Protein AF-H2ZLT9-F1 (af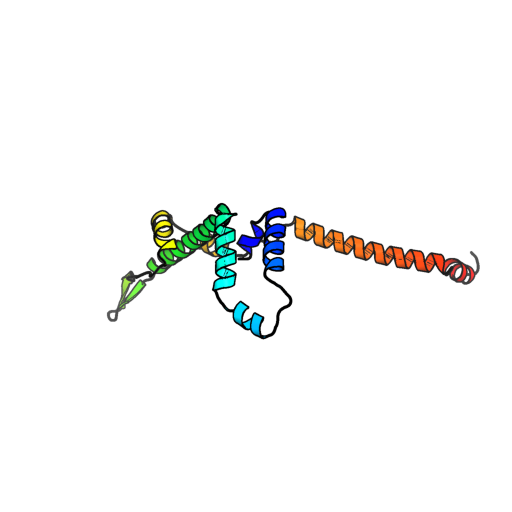db_monomer)

Radius of gyration: 29.36 Å; Cα contacts (8 Å, |Δi|>4): 70; chains: 1; bounding box: 73×45×78 Å

Secondary structure (DSSP, 8-state):
-HHHHHHS-HHHHHHHHHHHHHH-PSPPTTHHHHTTSHHHHHHHHHHHHHH-HHHHHHHHHHHHHHHHHHHHHHHT-EEE-TTS-EEEPP------HHHHHHHHHHTTS---HHHHHHHHSPPPPPHHHHHHHHHHHHHHHHHHHHHHHHHHHHTTHHHHHHHTS---

InterPro domains:
  IPR046345 TraB/PryY-like [PTHR21530] (1-153)

Structure (mmCIF, N/CA/C/O backbone):
data_AF-H2ZLT9-F1
#
_entry.id   AF-H2ZLT9-F1
#
loop_
_atom_site.group_PDB
_atom_site.id
_atom_site.type_symbol
_atom_site.label_atom_id
_atom_site.label_alt_id
_atom_site.label_comp_id
_atom_site.label_asym_id
_atom_site.label_entity_id
_atom_site.label_seq_id
_atom_site.pdbx_PDB_ins_code
_atom_site.Cartn_x
_atom_site.Cartn_y
_atom_site.Cartn_z
_atom_site.occupancy
_atom_site.B_iso_or_equiv
_atom_site.auth_seq_id
_atom_site.auth_comp_id
_atom_site.auth_asym_id
_atom_site.auth_atom_id
_atom_site.pdbx_PDB_model_num
ATOM 1 N N . MET A 1 1 ? -3.394 0.057 -6.639 1.00 52.72 1 MET A N 1
ATOM 2 C CA . MET A 1 1 ? -3.221 -0.364 -8.053 1.00 52.72 1 MET A CA 1
ATOM 3 C C . MET A 1 1 ? -1.787 -0.250 -8.557 1.00 52.72 1 MET A C 1
ATOM 5 O O . MET A 1 1 ? -1.254 -1.242 -9.027 1.00 52.72 1 MET A O 1
ATOM 9 N N . GLN A 1 2 ? -1.107 0.896 -8.447 1.00 56.81 2 GLN A N 1
ATOM 10 C CA . GLN A 1 2 ? 0.285 0.991 -8.929 1.00 56.81 2 GLN A CA 1
ATOM 11 C C . GLN A 1 2 ? 1.257 0.045 -8.191 1.00 56.81 2 GLN A C 1
ATOM 13 O O . GLN A 1 2 ? 2.116 -0.555 -8.828 1.00 56.81 2 GLN A O 1
ATOM 18 N N . ARG A 1 3 ? 1.070 -0.159 -6.877 1.00 63.97 3 ARG A N 1
ATOM 19 C CA . ARG A 1 3 ? 1.795 -1.161 -6.064 1.00 63.97 3 ARG A CA 1
ATOM 20 C C . ARG A 1 3 ? 1.555 -2.598 -6.525 1.00 63.97 3 ARG A C 1
ATOM 22 O O . ARG A 1 3 ? 2.510 -3.329 -6.754 1.00 63.97 3 ARG A O 1
ATOM 29 N N . MET A 1 4 ? 0.292 -2.948 -6.756 1.00 66.44 4 MET A N 1
ATOM 30 C CA . MET A 1 4 ? -0.124 -4.230 -7.334 1.00 66.44 4 MET A CA 1
ATOM 31 C C . MET A 1 4 ? 0.631 -4.516 -8.633 1.00 66.44 4 MET A C 1
ATOM 33 O O . MET A 1 4 ? 1.366 -5.493 -8.729 1.00 66.44 4 MET A O 1
ATOM 37 N N . LEU A 1 5 ? 0.559 -3.593 -9.595 1.00 65.38 5 LEU A N 1
ATOM 38 C CA . LEU A 1 5 ? 1.270 -3.731 -10.864 1.00 65.38 5 LEU A CA 1
ATOM 39 C C . LEU A 1 5 ? 2.791 -3.756 -10.667 1.00 65.38 5 LEU A C 1
ATOM 41 O O . LEU A 1 5 ? 3.495 -4.425 -11.416 1.00 65.38 5 LEU A O 1
ATOM 45 N N . ALA A 1 6 ? 3.332 -3.059 -9.666 1.00 66.75 6 ALA A N 1
ATOM 46 C CA . ALA A 1 6 ? 4.755 -3.115 -9.354 1.00 66.75 6 ALA A CA 1
ATOM 47 C C . ALA A 1 6 ? 5.188 -4.494 -8.827 1.00 66.75 6 ALA A C 1
ATOM 49 O O . ALA A 1 6 ? 6.254 -4.949 -9.245 1.00 66.75 6 ALA A O 1
ATOM 50 N N . SER A 1 7 ? 4.358 -5.155 -8.009 1.00 66.81 7 SER A N 1
ATOM 51 C CA . SER A 1 7 ? 4.612 -6.498 -7.457 1.00 66.81 7 SER A CA 1
ATOM 52 C C . SER A 1 7 ? 4.564 -7.630 -8.488 1.00 66.81 7 SER A C 1
ATOM 54 O O . SER A 1 7 ? 5.096 -8.705 -8.232 1.00 66.81 7 SER A O 1
ATOM 56 N N . LEU A 1 8 ? 3.996 -7.387 -9.674 1.00 67.62 8 LEU A N 1
ATOM 57 C CA . LEU A 1 8 ? 3.977 -8.374 -10.753 1.00 67.62 8 LEU A CA 1
ATOM 58 C C . LEU A 1 8 ? 5.379 -8.602 -11.341 1.00 67.62 8 LEU A C 1
ATOM 60 O O . LEU A 1 8 ? 6.123 -7.656 -11.628 1.00 67.62 8 LEU A O 1
ATOM 64 N N . SER A 1 9 ? 5.716 -9.857 -11.623 1.00 73.50 9 SER A N 1
ATOM 65 C CA . SER A 1 9 ? 6.859 -10.214 -12.468 1.00 73.50 9 SER A CA 1
ATOM 66 C C . SER A 1 9 ? 6.676 -9.691 -13.898 1.00 73.50 9 SER A C 1
ATOM 68 O O . SER A 1 9 ? 5.576 -9.339 -14.328 1.00 73.50 9 SER A O 1
ATOM 70 N N . VAL A 1 10 ? 7.767 -9.627 -14.663 1.00 76.69 10 VAL A N 1
ATOM 71 C CA . VAL A 1 10 ? 7.721 -9.184 -16.068 1.00 76.69 10 VAL A CA 1
ATOM 72 C C . VAL A 1 10 ? 6.810 -10.090 -16.902 1.00 76.69 10 VAL A C 1
ATOM 74 O O . VAL A 1 10 ? 6.037 -9.589 -17.712 1.00 76.69 10 VAL A O 1
ATOM 77 N N . TRP A 1 11 ? 6.829 -11.400 -16.644 1.00 77.75 11 TRP A N 1
ATOM 78 C CA . TRP A 1 11 ? 5.943 -12.359 -17.303 1.00 77.75 11 TRP A CA 1
ATOM 79 C C . TRP A 1 11 ? 4.466 -12.092 -16.997 1.00 77.75 11 TRP A C 1
ATOM 81 O O . TRP A 1 11 ? 3.642 -12.017 -17.903 1.00 77.75 11 TRP A O 1
ATOM 91 N N . GLN A 1 12 ? 4.136 -11.857 -15.727 1.00 71.06 12 GLN A N 1
ATOM 92 C CA . GLN A 1 12 ? 2.766 -11.551 -15.311 1.00 71.06 12 GLN A CA 1
ATOM 93 C C . GLN A 1 12 ? 2.279 -10.217 -15.884 1.00 71.06 12 GLN A C 1
ATOM 95 O O . GLN A 1 12 ? 1.132 -10.112 -16.299 1.00 71.06 12 GLN A O 1
ATOM 100 N N . LYS A 1 13 ? 3.162 -9.215 -15.981 1.00 75.00 13 LYS A N 1
ATOM 101 C CA . LYS A 1 13 ? 2.864 -7.943 -16.658 1.00 75.00 13 LYS A CA 1
ATOM 102 C C . LYS A 1 13 ? 2.550 -8.143 -18.136 1.00 75.00 13 LYS A C 1
ATOM 104 O O . LYS A 1 13 ? 1.604 -7.541 -18.626 1.00 75.00 13 LYS A O 1
ATOM 109 N N . MET A 1 14 ? 3.325 -8.978 -18.828 1.00 78.00 14 MET A N 1
ATOM 110 C CA . MET A 1 14 ? 3.095 -9.311 -20.237 1.00 78.00 14 MET A CA 1
ATOM 111 C C . MET A 1 14 ? 1.769 -10.053 -20.426 1.00 78.00 14 MET A C 1
ATOM 113 O O . MET A 1 14 ? 0.998 -9.691 -21.307 1.00 78.00 14 MET A O 1
ATOM 117 N N . LYS A 1 15 ? 1.468 -11.035 -19.567 1.00 72.00 15 LYS A N 1
ATOM 118 C CA . LYS A 1 15 ? 0.204 -11.783 -19.605 1.00 72.00 15 LYS A CA 1
ATOM 119 C C . LYS A 1 15 ? -1.005 -10.887 -19.317 1.00 72.00 15 LYS A C 1
ATOM 121 O O . LYS A 1 15 ? -1.984 -10.940 -20.046 1.00 72.00 15 LYS A O 1
ATOM 126 N N . PHE A 1 16 ? -0.906 -10.015 -18.313 1.00 73.44 16 PHE A N 1
ATOM 127 C CA . PHE A 1 16 ? -1.937 -9.021 -18.007 1.00 73.44 16 PHE A CA 1
ATOM 128 C C . PHE A 1 16 ? -2.141 -8.040 -19.166 1.00 73.44 16 PHE A C 1
ATOM 130 O O . PHE A 1 16 ? -3.271 -7.774 -19.553 1.00 73.44 16 PHE A O 1
ATOM 137 N N . ALA A 1 17 ? -1.059 -7.542 -19.771 1.00 77.31 17 ALA A N 1
ATOM 138 C CA . ALA A 1 17 ? -1.153 -6.691 -20.952 1.00 77.31 17 ALA A CA 1
ATOM 139 C C . ALA A 1 17 ? -1.810 -7.421 -22.134 1.00 77.31 17 ALA A C 1
ATOM 141 O O . ALA A 1 17 ? -2.610 -6.819 -22.838 1.00 77.31 17 ALA A O 1
ATOM 142 N N . PHE A 1 18 ? -1.514 -8.707 -22.330 1.00 77.12 18 PHE A N 1
ATOM 143 C CA . PHE A 1 18 ? -2.144 -9.528 -23.361 1.00 77.12 18 PHE A CA 1
ATOM 144 C C . PHE A 1 18 ? -3.647 -9.722 -23.115 1.00 77.12 18 PHE A C 1
ATOM 146 O O . PHE A 1 18 ? -4.427 -9.508 -24.035 1.00 77.12 18 PHE A O 1
ATOM 153 N N . LEU A 1 19 ? -4.053 -10.044 -21.880 1.00 72.38 19 LEU A N 1
ATOM 154 C CA . LEU A 1 19 ? -5.466 -10.153 -21.490 1.00 72.38 19 LEU A CA 1
ATOM 155 C C . LEU A 1 19 ? -6.217 -8.840 -21.731 1.00 72.38 19 LEU A C 1
ATOM 157 O O . LEU A 1 19 ? -7.265 -8.844 -22.367 1.00 72.38 19 LEU A O 1
ATOM 161 N N . LEU A 1 20 ? -5.636 -7.708 -21.315 1.00 71.12 20 LEU A N 1
ATOM 162 C CA . LEU A 1 20 ? -6.206 -6.394 -21.607 1.00 71.12 20 LEU A CA 1
ATOM 163 C C . LEU A 1 20 ? -6.353 -6.192 -23.121 1.00 71.12 20 LEU A C 1
ATOM 165 O O . LEU A 1 20 ? -7.434 -5.874 -23.594 1.00 71.12 20 LEU A O 1
ATOM 169 N N . LEU A 1 21 ? -5.294 -6.407 -23.902 1.00 72.06 21 LEU A N 1
ATOM 170 C CA . LEU A 1 21 ? -5.328 -6.211 -25.356 1.00 72.06 21 LEU A CA 1
ATOM 171 C C . LEU A 1 21 ? -6.335 -7.122 -26.076 1.00 72.06 21 LEU A C 1
ATOM 173 O O . LEU A 1 21 ? -6.852 -6.734 -27.119 1.00 72.06 21 LEU A O 1
ATOM 177 N N . GLN A 1 22 ? -6.605 -8.315 -25.545 1.00 67.06 22 GLN A N 1
ATOM 178 C CA . GLN A 1 22 ? -7.586 -9.241 -26.107 1.00 67.06 22 GLN A CA 1
ATOM 179 C C . GLN A 1 22 ? -9.028 -8.758 -25.886 1.00 67.06 22 GLN A C 1
ATOM 181 O O . GLN A 1 22 ? -9.862 -8.912 -26.781 1.00 67.06 22 GLN A O 1
ATOM 186 N N . GLU A 1 23 ? -9.295 -8.142 -24.733 1.00 64.25 23 GLU A N 1
ATOM 187 C CA . GLU A 1 23 ? -10.582 -7.514 -24.409 1.00 64.25 23 GLU A CA 1
ATOM 188 C C . GLU A 1 23 ? -10.761 -6.159 -25.126 1.00 64.25 23 GLU A C 1
ATOM 190 O O . GLU A 1 23 ? -11.856 -5.812 -25.567 1.00 64.25 23 GLU A O 1
ATOM 195 N N . PHE A 1 24 ? -9.675 -5.409 -25.348 1.00 60.47 24 PHE A N 1
ATOM 196 C CA . PHE A 1 24 ? -9.681 -4.119 -26.052 1.00 60.47 24 PHE A CA 1
ATOM 197 C C . PHE A 1 24 ? -9.572 -4.264 -27.586 1.00 60.47 24 PHE A C 1
ATOM 199 O O . PHE A 1 24 ? -8.551 -3.940 -28.198 1.00 60.47 24 PHE A O 1
ATOM 206 N N . LYS A 1 25 ? -10.655 -4.700 -28.241 1.00 57.75 25 LYS A N 1
ATOM 207 C CA . LYS A 1 25 ? -10.876 -4.492 -29.694 1.00 57.75 25 LYS A CA 1
ATOM 208 C C . LYS A 1 25 ? -11.089 -2.989 -30.008 1.00 57.75 25 LYS A C 1
ATOM 210 O O . LYS A 1 25 ? -11.322 -2.228 -29.073 1.00 57.75 25 LYS A O 1
ATOM 215 N N . PRO A 1 26 ? -10.953 -2.509 -31.271 1.00 55.16 26 PRO A N 1
ATOM 216 C CA . PRO A 1 26 ? -10.986 -1.071 -31.573 1.00 55.16 26 PRO A CA 1
ATOM 217 C C . PRO A 1 26 ? -12.274 -0.410 -31.061 1.00 55.16 26 PRO A C 1
ATOM 219 O O . PRO A 1 26 ? -13.369 -0.754 -31.490 1.00 55.16 26 PRO A O 1
ATOM 222 N N . ILE A 1 27 ? -12.079 0.524 -30.131 1.00 55.75 27 ILE A N 1
ATOM 223 C CA . ILE A 1 27 ? -13.083 1.130 -29.251 1.00 55.75 27 ILE A CA 1
ATOM 224 C C . ILE A 1 27 ? -13.961 2.117 -30.040 1.00 55.75 27 ILE A C 1
ATOM 226 O O . ILE A 1 27 ? -13.467 3.130 -30.542 1.00 55.75 27 ILE A O 1
ATOM 230 N N . SER A 1 28 ? -15.261 1.829 -30.125 1.00 61.28 28 SER A N 1
ATOM 231 C CA . SER A 1 28 ? -16.336 2.754 -30.517 1.00 61.28 28 SER A CA 1
ATOM 232 C C . SER A 1 28 ? -16.687 3.701 -29.355 1.00 61.28 28 SER A C 1
ATOM 234 O O . SER A 1 28 ? -16.397 3.410 -28.197 1.00 61.28 28 SER A O 1
ATOM 236 N N . ALA A 1 29 ? -17.348 4.834 -29.617 1.00 60.69 29 ALA A N 1
ATOM 237 C CA . ALA A 1 29 ? -17.819 5.743 -28.562 1.00 60.69 29 ALA A CA 1
ATOM 238 C C . ALA A 1 29 ? -18.793 5.069 -27.563 1.00 60.69 29 ALA A C 1
ATOM 240 O O . ALA A 1 29 ? -18.830 5.466 -26.402 1.00 60.69 29 ALA A O 1
ATOM 241 N N . GLU A 1 30 ? -19.508 4.018 -27.983 1.00 58.81 30 GLU A N 1
ATOM 242 C CA . GLU A 1 30 ? -20.335 3.162 -27.109 1.00 58.81 30 GLU A CA 1
ATOM 243 C C . GLU A 1 30 ? -19.501 2.268 -26.173 1.00 58.81 30 GLU A C 1
ATOM 245 O O . GLU A 1 30 ? -19.903 2.001 -25.040 1.00 58.81 30 GLU A O 1
ATOM 250 N N . ASP A 1 31 ? -18.301 1.855 -26.592 1.00 55.09 31 ASP A N 1
ATOM 251 C CA . ASP A 1 31 ? -17.411 1.023 -25.772 1.00 55.09 31 ASP A CA 1
ATOM 252 C C . ASP A 1 31 ? -16.791 1.828 -24.619 1.00 55.09 31 ASP A C 1
ATOM 254 O O . ASP A 1 31 ? -16.444 1.272 -23.580 1.00 55.09 31 ASP A O 1
ATOM 258 N N . VAL A 1 32 ? -16.714 3.159 -24.746 1.00 58.41 32 VAL A N 1
ATOM 259 C CA . VAL A 1 32 ? -16.279 4.068 -23.667 1.00 58.41 32 VAL A CA 1
ATOM 260 C C . VAL A 1 32 ? -17.277 4.088 -22.502 1.00 58.41 32 VAL A C 1
ATOM 262 O O . VAL A 1 32 ? -16.881 4.308 -21.355 1.00 58.41 32 VAL A O 1
ATOM 265 N N . GLU A 1 33 ? -18.560 3.833 -22.766 1.00 60.22 33 GLU A N 1
ATOM 266 C CA . GLU A 1 33 ? -19.597 3.774 -21.733 1.00 60.22 33 GLU A CA 1
ATOM 267 C C . GLU A 1 33 ? -19.619 2.412 -21.032 1.00 60.22 33 GLU A C 1
ATOM 269 O O . GLU A 1 33 ? -19.651 2.364 -19.803 1.00 60.22 33 GLU A O 1
ATOM 274 N N . LYS A 1 34 ? -19.426 1.318 -21.779 1.00 54.16 34 LYS A N 1
ATOM 275 C CA . LYS A 1 34 ? -19.185 -0.020 -21.207 1.00 54.16 34 LYS A CA 1
ATOM 276 C C . LYS A 1 34 ? -17.877 -0.106 -20.419 1.00 54.16 34 LYS A C 1
ATOM 278 O O . LYS A 1 34 ? -17.789 -0.828 -19.437 1.00 54.16 34 LYS A O 1
ATOM 283 N N . LEU A 1 35 ? -16.875 0.707 -20.758 1.00 53.53 35 LEU A N 1
ATOM 284 C CA . LEU A 1 35 ? -15.649 0.846 -19.964 1.00 53.53 35 LEU A CA 1
ATOM 285 C C . LEU A 1 35 ? -15.858 1.492 -18.586 1.00 53.53 35 LEU A C 1
ATOM 287 O O . LEU A 1 35 ? -15.001 1.346 -17.711 1.00 53.53 35 LEU A O 1
ATOM 291 N N . LYS A 1 36 ? -16.972 2.206 -18.373 1.00 54.97 36 LYS A N 1
ATOM 292 C CA . LYS A 1 36 ? -17.383 2.665 -17.035 1.00 54.97 36 LYS A CA 1
ATOM 293 C C . LYS A 1 36 ? -18.085 1.572 -16.232 1.00 54.97 36 LYS A C 1
ATOM 295 O O . LYS A 1 36 ? -18.235 1.744 -15.020 1.00 54.97 36 LYS A O 1
ATOM 300 N N . GLU A 1 37 ? -18.521 0.486 -16.866 1.00 50.47 37 GLU A N 1
ATOM 301 C CA . GLU A 1 37 ? -19.184 -0.609 -16.172 1.00 50.47 37 GLU A CA 1
ATOM 302 C C . GLU A 1 37 ? -18.157 -1.360 -15.324 1.00 50.47 37 GLU A C 1
ATOM 304 O O . GLU A 1 37 ? -17.102 -1.803 -15.783 1.00 50.47 37 GLU A O 1
ATOM 309 N N . ARG A 1 38 ? -18.470 -1.461 -14.030 1.00 52.81 38 ARG A N 1
ATOM 310 C CA . ARG A 1 38 ? -17.665 -2.176 -13.038 1.00 52.81 38 ARG A CA 1
ATOM 311 C C . ARG A 1 38 ? -17.387 -3.620 -13.456 1.00 52.81 38 ARG A C 1
ATOM 313 O O . ARG A 1 38 ? -16.332 -4.129 -13.099 1.00 52.81 38 ARG A O 1
ATOM 320 N N . ASP A 1 39 ? -18.261 -4.216 -14.257 1.00 56.94 39 ASP A N 1
ATOM 321 C CA . ASP A 1 39 ? -18.243 -5.627 -14.633 1.00 56.94 39 ASP A CA 1
ATOM 322 C C . ASP A 1 39 ? -16.978 -6.041 -15.395 1.00 56.94 39 ASP A C 1
ATOM 324 O O . ASP A 1 39 ? -16.360 -7.041 -15.038 1.00 56.94 39 ASP A O 1
ATOM 328 N N . MET A 1 40 ? -16.505 -5.254 -16.370 1.00 57.12 40 MET A N 1
ATOM 329 C CA . MET A 1 40 ? -15.298 -5.616 -17.134 1.00 57.12 40 MET A CA 1
ATOM 330 C C . MET A 1 40 ? -14.036 -5.552 -16.257 1.00 57.12 40 MET A C 1
ATOM 332 O O . MET A 1 40 ? -13.143 -6.398 -16.331 1.00 57.12 40 MET A O 1
ATOM 336 N N . PHE A 1 41 ? -13.965 -4.554 -15.375 1.00 60.22 41 PHE A N 1
ATOM 337 C CA . PHE A 1 41 ? -12.874 -4.431 -14.412 1.00 60.22 41 PHE A CA 1
ATOM 338 C C . PHE A 1 41 ? -12.951 -5.509 -13.321 1.00 60.22 41 PHE A C 1
ATOM 340 O O . PHE A 1 41 ? -11.921 -6.061 -12.938 1.00 60.22 41 PHE A O 1
ATOM 347 N N . GLU A 1 42 ? -14.147 -5.832 -12.829 1.00 62.59 42 GLU A N 1
ATOM 348 C CA . GLU A 1 42 ? -14.379 -6.891 -11.845 1.00 62.59 42 GLU A CA 1
ATOM 349 C C . GLU A 1 42 ? -14.035 -8.269 -12.401 1.00 62.59 42 GLU A C 1
ATOM 351 O O . GLU A 1 42 ? -13.397 -9.051 -11.701 1.00 62.59 42 GLU A O 1
ATOM 356 N N . GLN A 1 43 ? -14.349 -8.542 -13.666 1.00 64.56 43 GLN A N 1
ATOM 357 C CA . GLN A 1 43 ? -13.994 -9.788 -14.340 1.00 64.56 43 GLN A CA 1
ATOM 358 C C . GLN A 1 43 ? -12.470 -9.937 -14.478 1.00 64.56 43 GLN A C 1
ATOM 360 O O . GLN A 1 43 ? -11.914 -10.974 -14.113 1.00 64.56 43 GLN A O 1
ATOM 365 N N . LEU A 1 44 ? -11.771 -8.858 -14.854 1.00 65.75 44 LEU A N 1
ATOM 366 C CA . LEU A 1 44 ? -10.304 -8.803 -14.843 1.00 65.75 44 LEU A CA 1
ATOM 367 C C . LEU A 1 44 ? -9.725 -8.989 -13.431 1.00 65.75 44 LEU A C 1
ATOM 369 O O . LEU A 1 44 ? -8.696 -9.645 -13.263 1.00 65.75 44 LEU A O 1
ATOM 373 N N . MET A 1 45 ? -10.355 -8.418 -12.397 1.00 63.19 45 MET A N 1
ATOM 374 C CA . MET A 1 45 ? -9.935 -8.636 -11.009 1.00 63.19 45 MET A CA 1
ATOM 375 C C . MET A 1 45 ? -10.177 -10.084 -10.572 1.00 63.19 45 MET A C 1
ATOM 377 O O . MET A 1 45 ? -9.320 -10.648 -9.897 1.00 63.19 45 MET A O 1
ATOM 381 N N . ALA A 1 46 ? -11.294 -10.697 -10.960 1.00 67.06 46 ALA A N 1
ATOM 382 C CA . ALA A 1 46 ? -11.655 -12.063 -10.598 1.00 67.06 46 ALA A CA 1
ATOM 383 C C . ALA A 1 46 ? -10.702 -13.091 -11.225 1.00 67.06 46 ALA A C 1
ATOM 385 O O . ALA A 1 46 ? -10.174 -13.949 -10.514 1.00 67.06 46 ALA A O 1
ATOM 386 N N . GLU A 1 47 ? -10.392 -12.956 -12.517 1.00 66.31 47 GLU A N 1
ATOM 387 C CA . GLU A 1 47 ? -9.375 -13.785 -13.177 1.00 66.31 47 GLU A CA 1
ATOM 388 C C . GLU A 1 47 ? -7.994 -13.596 -12.538 1.00 66.31 47 GLU A C 1
ATOM 390 O O . GLU A 1 47 ? -7.263 -14.559 -12.301 1.00 66.31 47 GLU A O 1
ATOM 395 N N . MET A 1 48 ? -7.653 -12.362 -12.164 1.00 63.88 48 MET A N 1
ATOM 396 C CA . MET A 1 48 ? -6.381 -12.054 -11.518 1.00 63.88 48 MET A CA 1
ATOM 397 C C . MET A 1 48 ? -6.288 -12.574 -10.072 1.00 63.88 48 MET A C 1
ATOM 399 O O . MET A 1 48 ? -5.200 -12.952 -9.641 1.00 63.88 48 MET A O 1
ATOM 403 N N . VAL A 1 49 ? -7.392 -12.633 -9.319 1.00 65.94 49 VAL A N 1
ATOM 404 C CA . VAL A 1 49 ? -7.458 -13.290 -7.998 1.00 65.94 49 VAL A CA 1
ATOM 405 C C . VAL A 1 49 ? -7.273 -14.804 -8.143 1.00 65.94 49 VAL A C 1
ATOM 407 O O . VAL A 1 49 ? -6.583 -15.405 -7.320 1.00 65.94 49 VAL A O 1
ATOM 410 N N . GLY A 1 50 ? -7.831 -15.403 -9.202 1.00 67.00 50 GLY A N 1
ATOM 411 C CA . GLY A 1 50 ? -7.666 -16.824 -9.518 1.00 67.00 50 GLY A CA 1
ATOM 412 C C . GLY A 1 50 ? -6.231 -17.196 -9.903 1.00 67.00 50 GLY A C 1
ATOM 413 O O . GLY A 1 50 ? -5.692 -18.178 -9.396 1.00 67.00 50 GLY A O 1
ATOM 414 N N . GLU A 1 51 ? -5.579 -16.398 -10.752 1.00 65.88 51 GLU A N 1
ATOM 415 C CA . GLU A 1 51 ? -4.209 -16.680 -11.203 1.00 65.88 51 GLU A CA 1
ATOM 416 C C . GLU A 1 51 ? -3.116 -16.197 -10.234 1.00 65.88 51 GLU A C 1
ATOM 418 O O . GLU A 1 51 ? -2.030 -16.780 -10.182 1.00 65.88 51 GLU A O 1
ATOM 423 N N . PHE A 1 52 ? -3.374 -15.138 -9.458 1.00 65.19 52 PHE A N 1
ATOM 424 C CA . PHE A 1 52 ? -2.377 -14.482 -8.602 1.00 65.19 52 PHE A CA 1
ATOM 425 C C . PHE A 1 52 ? -2.902 -14.206 -7.180 1.00 65.19 52 PHE A C 1
ATOM 427 O O . PHE A 1 52 ? -2.868 -13.060 -6.710 1.00 65.19 52 PHE A O 1
ATOM 434 N N . PRO A 1 53 ? -3.313 -15.246 -6.429 1.00 66.75 53 PRO A N 1
ATOM 435 C CA . PRO A 1 53 ? -3.929 -15.090 -5.108 1.00 66.75 53 PRO A CA 1
ATOM 436 C C . 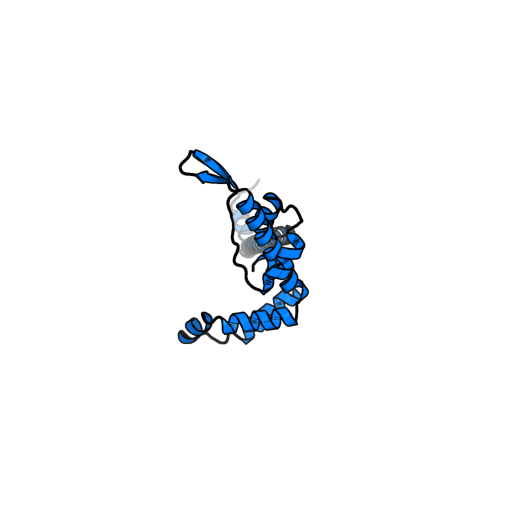PRO A 1 53 ? -3.012 -14.379 -4.103 1.00 66.75 53 PRO A C 1
ATOM 438 O O . PRO A 1 53 ? -3.468 -13.564 -3.305 1.00 66.75 53 PRO A O 1
ATOM 441 N N . HIS A 1 54 ? -1.695 -14.599 -4.182 1.00 64.12 54 HIS A N 1
ATOM 442 C CA . HIS A 1 54 ? -0.722 -13.940 -3.304 1.00 64.12 54 HIS A CA 1
ATOM 443 C C . HIS A 1 54 ? -0.735 -12.404 -3.450 1.00 64.12 54 HIS A C 1
ATOM 445 O O . HIS A 1 54 ? -0.479 -11.678 -2.489 1.00 64.12 54 HIS A O 1
ATOM 451 N N . MET A 1 55 ? -1.052 -11.893 -4.638 1.00 65.50 55 MET A N 1
ATOM 452 C CA . MET A 1 55 ? -1.089 -10.458 -4.914 1.00 65.50 55 MET A CA 1
ATOM 453 C C . MET A 1 55 ? -2.391 -9.823 -4.410 1.00 65.50 55 MET A C 1
ATOM 455 O O . MET A 1 55 ? -2.357 -8.765 -3.782 1.00 65.50 55 MET A O 1
ATOM 459 N N . ALA A 1 56 ? -3.529 -10.481 -4.643 1.00 65.81 56 ALA A N 1
ATOM 460 C CA . ALA A 1 56 ? -4.814 -10.052 -4.095 1.00 65.81 56 ALA A CA 1
ATOM 461 C C . ALA A 1 56 ? -4.781 -10.028 -2.559 1.00 65.81 56 ALA A C 1
ATOM 463 O O . ALA A 1 56 ? -5.188 -9.043 -1.943 1.00 65.81 56 ALA A O 1
ATOM 464 N N . ASN A 1 57 ? -4.187 -11.057 -1.952 1.00 70.06 57 ASN A N 1
ATOM 465 C CA . ASN A 1 57 ? -4.014 -11.143 -0.505 1.00 70.06 57 ASN A CA 1
ATOM 466 C C . ASN A 1 57 ? -3.113 -10.028 0.039 1.00 70.06 57 ASN A C 1
ATOM 468 O O . ASN A 1 57 ? -3.442 -9.438 1.063 1.00 70.06 57 ASN A O 1
ATOM 472 N N . ALA A 1 58 ? -2.022 -9.682 -0.656 1.00 70.25 58 ALA A N 1
ATOM 473 C CA . ALA A 1 58 ? -1.170 -8.560 -0.259 1.00 70.25 58 ALA A CA 1
ATOM 47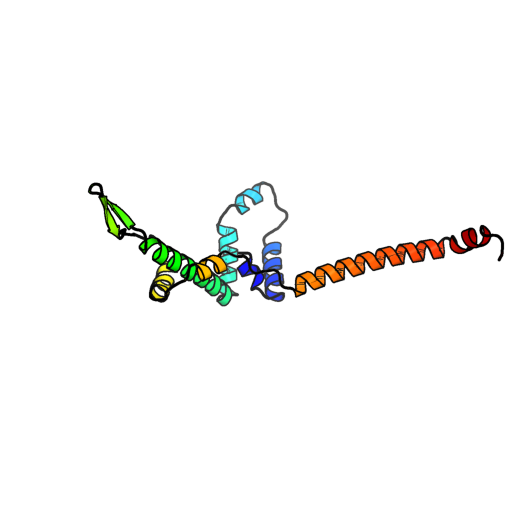4 C C . ALA A 1 58 ? -1.928 -7.220 -0.286 1.00 70.25 58 ALA A C 1
ATOM 476 O O . ALA A 1 58 ? -1.762 -6.400 0.612 1.00 70.25 58 ALA A O 1
ATOM 477 N N . LEU A 1 59 ? -2.807 -7.008 -1.273 1.00 72.56 59 LEU A N 1
ATOM 478 C CA . LEU A 1 59 ? -3.625 -5.794 -1.354 1.00 72.56 59 LEU A CA 1
ATOM 479 C C . LEU A 1 59 ? -4.690 -5.695 -0.263 1.00 72.56 59 LEU A C 1
ATOM 481 O O . LEU A 1 59 ? -4.950 -4.598 0.230 1.00 72.56 59 LEU A O 1
ATOM 485 N N . VAL A 1 60 ? -5.344 -6.810 0.067 1.00 81.06 60 VAL A N 1
ATOM 486 C CA . VAL A 1 60 ? -6.323 -6.844 1.161 1.00 81.06 60 VAL A CA 1
ATOM 487 C C . VAL A 1 60 ? -5.606 -6.633 2.491 1.00 81.06 60 VAL A C 1
ATOM 489 O O . VAL A 1 60 ? -6.028 -5.776 3.255 1.00 81.06 60 VAL A O 1
ATOM 492 N N . ALA A 1 61 ? -4.461 -7.285 2.707 1.00 84.06 61 ALA A N 1
ATOM 493 C CA . ALA A 1 61 ? -3.660 -7.113 3.915 1.00 84.06 61 ALA A CA 1
ATOM 494 C C . ALA A 1 61 ? -3.171 -5.665 4.113 1.00 84.06 61 ALA A C 1
ATOM 496 O O . ALA A 1 61 ? -3.307 -5.127 5.207 1.00 84.06 61 ALA A O 1
ATOM 497 N N . GLU A 1 62 ? -2.658 -4.996 3.070 1.00 86.00 62 GLU A N 1
ATOM 498 C CA . GLU A 1 62 ? -2.272 -3.575 3.160 1.00 86.00 62 GLU A CA 1
ATOM 499 C C . GLU A 1 62 ? -3.468 -2.685 3.546 1.00 86.00 62 GLU A C 1
ATOM 501 O O . GLU A 1 62 ? -3.332 -1.771 4.363 1.00 86.00 62 GLU A O 1
ATOM 506 N N . ARG A 1 63 ? -4.655 -2.958 2.984 1.00 89.12 63 ARG A N 1
ATOM 507 C CA . ARG A 1 63 ? -5.887 -2.237 3.336 1.00 89.12 63 ARG A CA 1
ATOM 508 C C . ARG A 1 63 ? -6.333 -2.523 4.764 1.00 89.12 63 ARG A C 1
ATOM 510 O O . ARG A 1 63 ? -6.725 -1.586 5.446 1.00 89.12 63 ARG A O 1
ATOM 517 N N . ASP A 1 64 ? -6.248 -3.767 5.219 1.00 92.00 64 AS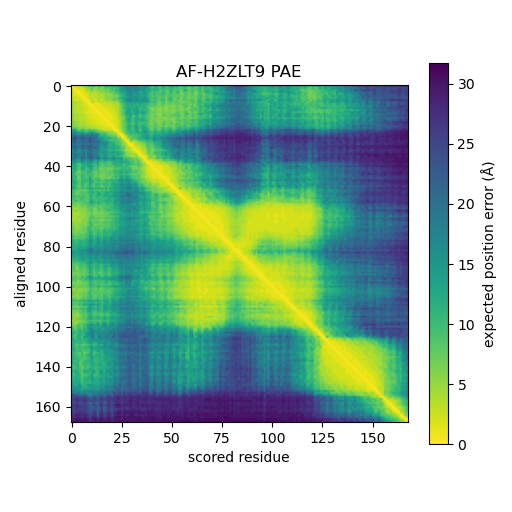P A N 1
ATOM 518 C CA . ASP A 1 64 ? -6.607 -4.150 6.586 1.00 92.00 64 ASP A CA 1
ATOM 519 C C . ASP A 1 64 ? -5.713 -3.440 7.608 1.00 92.00 64 ASP A C 1
ATOM 521 O O . ASP A 1 64 ? -6.225 -2.928 8.603 1.00 92.00 64 ASP A O 1
ATOM 525 N N . ILE A 1 65 ? -4.405 -3.329 7.337 1.00 91.44 65 ILE A N 1
ATOM 526 C CA . ILE A 1 65 ? -3.460 -2.566 8.172 1.00 91.44 65 ILE A CA 1
ATOM 527 C C . ILE A 1 65 ? -3.874 -1.094 8.221 1.00 91.44 65 ILE A C 1
ATOM 529 O O . ILE A 1 65 ? -4.020 -0.528 9.302 1.00 91.44 65 ILE A O 1
ATOM 533 N N . PHE A 1 66 ? -4.131 -0.479 7.065 1.00 91.62 66 PHE A N 1
ATOM 534 C CA . PHE A 1 66 ? -4.534 0.924 7.015 1.00 91.62 66 PHE A CA 1
ATOM 535 C C . PHE A 1 66 ? -5.862 1.189 7.745 1.00 91.62 66 PHE A C 1
ATOM 537 O O . PHE A 1 66 ? -5.953 2.122 8.538 1.00 91.62 66 PHE A O 1
ATOM 544 N N . LEU A 1 67 ? -6.889 0.367 7.502 1.00 92.75 67 LEU A N 1
ATOM 545 C CA . LEU A 1 67 ? -8.204 0.505 8.136 1.00 92.75 67 LEU A CA 1
ATOM 546 C C . LEU A 1 67 ? -8.124 0.310 9.651 1.00 92.75 67 LEU A C 1
ATOM 548 O O . LEU A 1 67 ? -8.757 1.051 10.399 1.00 92.75 67 LEU A O 1
ATOM 552 N N . THR A 1 68 ? -7.328 -0.659 10.101 1.00 94.31 68 THR A N 1
ATOM 553 C CA . THR A 1 68 ? -7.127 -0.920 11.529 1.00 94.31 68 THR A CA 1
ATOM 554 C C . THR A 1 68 ? -6.413 0.245 12.206 1.00 94.31 68 THR A C 1
ATOM 556 O O . THR A 1 68 ? -6.902 0.738 13.221 1.00 94.31 68 THR A O 1
ATOM 559 N N . GLY A 1 69 ? -5.315 0.736 11.621 1.00 93.62 69 GLY A N 1
ATOM 560 C CA . GLY A 1 69 ? -4.590 1.889 12.154 1.00 93.62 69 GLY A CA 1
ATOM 561 C C . GLY A 1 69 ? -5.460 3.146 12.184 1.00 93.62 69 GLY A C 1
ATOM 562 O O . GLY A 1 69 ? -5.480 3.862 13.181 1.00 93.62 69 GLY A O 1
ATOM 563 N N . TYR A 1 70 ? -6.281 3.363 11.151 1.00 92.25 70 TYR A N 1
ATOM 564 C CA . TYR A 1 70 ? -7.229 4.475 11.130 1.00 92.25 70 TYR A CA 1
ATOM 565 C C . TYR A 1 70 ? -8.250 4.377 12.271 1.00 92.25 70 TYR A C 1
ATOM 567 O O . TYR A 1 70 ? -8.470 5.357 12.981 1.00 92.25 70 TYR A O 1
ATOM 575 N N . LEU A 1 71 ? -8.828 3.193 12.508 1.00 92.94 71 LEU A N 1
ATOM 576 C CA . LEU A 1 71 ? -9.734 2.972 13.638 1.00 92.94 71 LEU A CA 1
ATOM 577 C C . LEU A 1 71 ? -9.035 3.251 14.976 1.00 92.94 71 LEU A C 1
ATOM 579 O O . LEU A 1 71 ? -9.547 4.034 15.775 1.00 92.94 71 LEU A O 1
ATOM 583 N N . GLN A 1 72 ? -7.840 2.702 15.196 1.00 91.94 72 GLN A N 1
ATOM 584 C CA . GLN A 1 72 ? -7.061 2.940 16.417 1.00 91.94 72 GLN A CA 1
ATOM 585 C C . GLN A 1 72 ? -6.736 4.424 16.623 1.00 91.94 72 GLN A C 1
ATOM 587 O O . GLN A 1 72 ? -6.863 4.939 17.734 1.00 91.94 72 GLN A O 1
ATOM 592 N N . HIS A 1 73 ? -6.369 5.133 15.555 1.00 90.81 73 HIS A N 1
ATOM 593 C CA . HIS A 1 73 ? -6.115 6.568 15.592 1.00 90.81 73 HIS A CA 1
ATOM 594 C C . HIS A 1 73 ? -7.386 7.344 15.971 1.00 90.81 73 HIS A C 1
ATOM 596 O O . HIS A 1 73 ? -7.361 8.178 16.875 1.00 90.81 73 HIS A O 1
ATOM 602 N N . THR A 1 74 ? -8.530 7.019 15.360 1.00 89.19 74 THR A N 1
ATOM 603 C CA . THR A 1 74 ? -9.815 7.665 15.683 1.00 89.19 74 THR A CA 1
ATOM 604 C C . THR A 1 74 ? -10.280 7.403 17.118 1.00 89.19 74 THR A C 1
ATOM 606 O O . THR A 1 74 ? -10.879 8.280 17.733 1.00 89.19 74 THR A O 1
ATOM 609 N N . MET A 1 75 ? -9.955 6.249 17.704 1.00 89.31 75 MET A N 1
ATOM 610 C CA . MET A 1 75 ? -10.276 5.943 19.105 1.00 89.31 75 MET A CA 1
ATOM 611 C C . MET A 1 75 ? -9.499 6.801 20.114 1.00 89.31 75 MET A C 1
ATOM 613 O O . MET A 1 75 ? -9.921 6.919 21.262 1.00 89.31 75 MET A O 1
ATOM 617 N N . LYS A 1 76 ? -8.385 7.424 19.705 1.00 89.88 76 LYS A N 1
ATOM 618 C CA . LYS A 1 76 ? -7.628 8.370 20.544 1.00 89.88 76 LYS A CA 1
ATOM 619 C C . LYS A 1 76 ? -8.300 9.750 20.619 1.00 89.88 76 LYS A C 1
ATOM 621 O O . LYS A 1 76 ? -7.880 10.585 21.423 1.00 89.88 76 LYS A O 1
ATOM 626 N N . MET A 1 77 ? -9.331 10.002 19.804 1.00 89.12 77 MET A N 1
ATOM 627 C CA . MET A 1 77 ? -10.066 11.265 19.814 1.00 89.12 77 MET A CA 1
ATOM 628 C C . MET A 1 77 ? -10.841 11.455 21.121 1.00 89.12 77 MET A C 1
ATOM 630 O O . MET A 1 77 ? -11.365 10.516 21.724 1.00 89.12 77 MET A O 1
ATOM 634 N N . LYS A 1 78 ? -10.931 12.714 21.543 1.00 92.00 78 LYS A N 1
ATOM 635 C CA . LYS A 1 78 ? -11.688 13.138 22.719 1.00 92.00 78 LYS A CA 1
ATOM 636 C C . LYS A 1 78 ? -12.763 14.125 22.296 1.00 92.00 78 LYS A C 1
ATOM 638 O O . LYS A 1 78 ? -12.577 14.868 21.334 1.00 92.00 78 LYS A O 1
ATOM 643 N N . VAL A 1 79 ? -13.870 14.125 23.023 1.00 91.31 79 VAL A N 1
ATOM 644 C CA . VAL A 1 79 ? -14.992 15.038 22.810 1.00 91.31 79 VAL A CA 1
ATOM 645 C C . VAL A 1 79 ? -15.130 15.916 24.043 1.00 91.31 79 VAL A C 1
ATOM 647 O O . VAL A 1 79 ? -15.052 15.423 25.169 1.00 91.31 79 VAL A O 1
ATOM 650 N N . THR A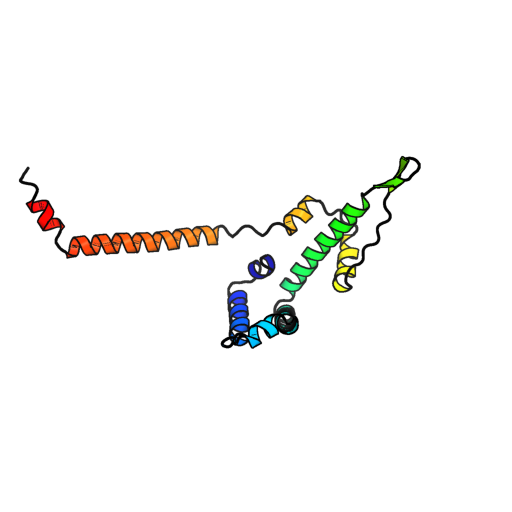 1 80 ? -15.329 17.211 23.818 1.00 93.12 80 THR A N 1
ATOM 651 C CA . THR A 1 80 ? -15.666 18.167 24.874 1.00 93.12 80 THR A CA 1
ATOM 652 C C . THR A 1 80 ? -17.180 18.244 25.004 1.00 93.12 80 THR A C 1
ATOM 654 O O . THR A 1 80 ? -17.882 18.462 24.014 1.00 93.12 80 THR A O 1
ATOM 657 N N . LEU A 1 81 ? -17.682 18.038 26.214 1.00 91.25 81 LEU A N 1
ATOM 658 C CA . LEU A 1 81 ? -19.098 18.123 26.542 1.00 91.25 81 LEU A CA 1
ATOM 659 C C . LEU A 1 81 ? -19.507 19.576 26.864 1.00 91.25 81 LEU A C 1
ATOM 661 O O . LEU A 1 81 ? -18.644 20.431 27.074 1.00 91.25 81 LEU A O 1
ATOM 665 N N . PRO A 1 82 ? -20.819 19.889 26.905 1.00 92.12 82 PRO A N 1
ATOM 666 C CA . PRO A 1 82 ? -21.308 21.237 27.219 1.00 92.12 82 PRO A CA 1
ATOM 667 C C . PRO A 1 82 ? -20.902 21.765 28.602 1.00 92.12 82 PRO A C 1
ATOM 669 O O . PRO A 1 82 ? -20.945 22.968 28.827 1.00 92.12 82 PRO A O 1
ATOM 672 N N . ASP A 1 83 ? -20.523 20.875 29.519 1.00 94.50 83 ASP A N 1
ATOM 673 C CA . ASP A 1 83 ? -19.998 21.190 30.851 1.00 94.50 83 ASP A CA 1
ATOM 674 C C . ASP A 1 83 ? -18.465 21.362 30.868 1.00 94.50 83 ASP A C 1
ATOM 676 O O . ASP A 1 83 ? -17.849 21.325 31.930 1.00 94.50 83 ASP A O 1
ATOM 680 N N . GLU A 1 84 ? -17.851 21.517 29.689 1.00 90.69 84 GLU A N 1
ATOM 681 C CA . GLU A 1 84 ? -16.404 21.618 29.449 1.00 90.69 84 GLU A CA 1
ATOM 682 C C . GLU A 1 84 ? -15.591 20.371 29.840 1.00 90.69 84 GLU A C 1
ATOM 684 O O . GLU A 1 84 ? -14.361 20.360 29.722 1.00 90.69 84 GLU A O 1
ATOM 689 N N . SER A 1 85 ? -16.248 19.278 30.238 1.00 91.94 85 SER A N 1
ATOM 690 C CA . SER A 1 85 ? -15.560 18.024 30.527 1.00 91.94 85 SER A CA 1
ATOM 691 C C . SER A 1 85 ? -15.088 17.342 29.237 1.00 91.94 85 SER A C 1
ATOM 693 O O . SER A 1 85 ? -15.752 17.372 28.199 1.00 91.94 85 SER A O 1
ATOM 695 N N . VAL A 1 86 ? -13.903 16.729 29.285 1.00 92.75 86 VAL A N 1
ATOM 696 C CA . VAL A 1 86 ? -13.295 16.050 28.133 1.00 92.75 86 VAL A CA 1
ATOM 697 C C . VAL A 1 86 ? -13.369 14.543 28.341 1.00 92.75 86 VAL A C 1
ATOM 699 O O . VAL A 1 86 ? -12.717 14.002 29.236 1.00 92.75 86 VAL A O 1
ATOM 702 N N . VAL A 1 87 ? -14.121 13.855 27.482 1.00 92.50 87 VAL A N 1
ATOM 703 C CA . VAL A 1 87 ? -14.342 12.403 27.555 1.00 92.50 87 VAL A CA 1
ATOM 704 C C . VAL A 1 87 ? -13.846 11.689 26.291 1.00 92.50 87 VAL A C 1
ATOM 706 O O . VAL A 1 87 ? -13.759 12.308 25.226 1.00 92.50 87 VAL A O 1
ATOM 709 N N . PRO A 1 88 ? -13.494 10.392 26.366 1.00 90.69 88 PRO A N 1
ATOM 710 C CA . PRO A 1 88 ? -13.167 9.602 25.179 1.00 90.69 88 PRO A CA 1
ATOM 711 C C . PRO A 1 88 ? -14.340 9.549 24.193 1.00 90.69 88 PRO A C 1
ATOM 713 O O . PRO A 1 88 ? -15.491 9.379 24.600 1.00 90.69 88 PRO A O 1
ATOM 716 N N . ALA A 1 89 ? -14.054 9.670 22.896 1.00 88.75 89 ALA A N 1
ATOM 717 C CA . ALA A 1 89 ? -15.071 9.531 21.861 1.00 88.75 89 ALA A CA 1
ATOM 718 C C . ALA A 1 89 ? -15.558 8.075 21.758 1.00 88.75 89 ALA A C 1
ATOM 720 O O . ALA A 1 89 ? -14.757 7.139 21.748 1.00 88.75 89 ALA A O 1
ATOM 721 N N . VAL A 1 90 ? -16.871 7.877 21.613 1.00 89.00 90 VAL A N 1
ATOM 722 C CA . VAL A 1 90 ? -17.431 6.578 21.215 1.00 89.00 90 VAL A CA 1
ATOM 723 C C . VAL A 1 90 ? -17.421 6.509 19.692 1.00 89.00 90 VAL A C 1
ATOM 725 O O . VAL A 1 90 ? -18.094 7.295 19.028 1.00 89.00 90 VAL A O 1
ATOM 728 N N . ILE A 1 91 ? -16.649 5.574 19.139 1.00 89.06 91 ILE A N 1
ATOM 729 C CA . ILE A 1 91 ? -16.468 5.420 17.693 1.00 89.06 91 ILE A CA 1
ATOM 730 C C . ILE A 1 91 ? -17.183 4.158 17.212 1.00 89.06 91 ILE A C 1
ATOM 732 O O . ILE A 1 91 ? -16.994 3.077 17.766 1.00 89.06 91 ILE A O 1
ATOM 736 N N . VAL A 1 92 ? -17.971 4.291 16.142 1.00 91.62 92 VAL A N 1
ATOM 737 C CA . VAL A 1 92 ? -18.584 3.165 15.426 1.00 91.62 92 VAL A CA 1
ATOM 738 C C . VAL A 1 92 ? -18.010 3.124 14.013 1.00 91.62 92 VAL A C 1
ATOM 7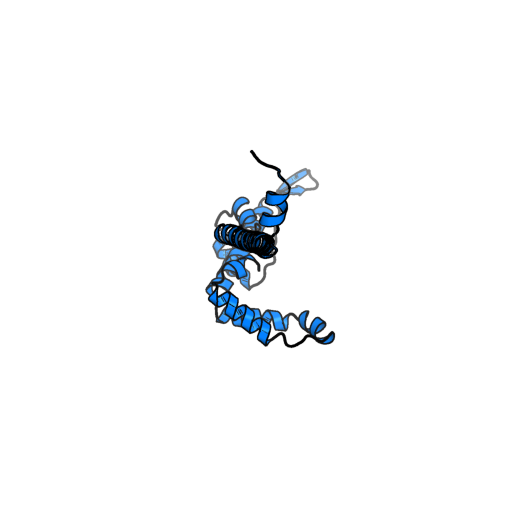40 O O . VAL A 1 92 ? -18.272 4.008 13.201 1.00 91.62 92 VAL A O 1
ATOM 743 N N . GLY A 1 93 ? -17.210 2.097 13.725 1.00 90.75 93 GLY A N 1
ATOM 744 C CA . GLY A 1 93 ? -16.647 1.857 12.398 1.00 90.75 93 GLY A CA 1
ATOM 745 C C . GLY A 1 93 ? -17.522 0.908 11.584 1.00 90.75 93 GLY A C 1
ATOM 746 O O . GLY A 1 93 ? -17.763 -0.222 12.004 1.00 90.75 93 GLY A O 1
ATOM 747 N N . VAL A 1 94 ? -17.964 1.339 10.402 1.00 93.50 94 VAL A N 1
ATOM 748 C CA . VAL A 1 94 ? -18.653 0.473 9.433 1.00 93.50 94 VAL A CA 1
ATOM 749 C C . VAL A 1 94 ? -17.643 0.024 8.386 1.00 93.50 94 VAL A C 1
ATOM 751 O O . VAL A 1 94 ? -17.063 0.849 7.681 1.00 93.50 94 VAL A O 1
ATOM 754 N N . VAL A 1 95 ? -17.423 -1.285 8.287 1.00 91.69 95 VAL A N 1
ATOM 755 C CA . VAL A 1 95 ? -16.442 -1.881 7.372 1.00 91.69 95 VAL A CA 1
ATOM 756 C C . VAL A 1 95 ? -17.083 -2.982 6.535 1.00 91.69 95 VAL A C 1
ATOM 758 O O . VAL A 1 95 ? -18.036 -3.632 6.960 1.00 91.69 95 VAL A O 1
ATOM 761 N N . GLY A 1 96 ? -16.557 -3.198 5.329 1.00 89.75 96 GLY A N 1
ATOM 762 C CA . GLY A 1 96 ? -17.007 -4.290 4.468 1.00 89.75 96 GLY A CA 1
ATOM 763 C C . GLY A 1 96 ? -16.644 -5.664 5.041 1.00 89.75 96 GLY A C 1
ATOM 764 O O . GLY A 1 96 ? -15.596 -5.821 5.669 1.00 89.75 96 GLY A O 1
ATOM 765 N N . ILE A 1 97 ? -17.474 -6.678 4.766 1.00 87.88 97 ILE A N 1
ATOM 766 C CA . ILE A 1 97 ? -17.298 -8.052 5.279 1.00 87.88 97 ILE A CA 1
ATOM 767 C C . ILE A 1 97 ? -15.934 -8.666 4.930 1.00 87.88 97 ILE A C 1
ATOM 769 O O . ILE A 1 97 ? -15.398 -9.441 5.711 1.00 87.88 97 ILE A O 1
ATOM 773 N N . GLY A 1 98 ? -15.335 -8.277 3.799 1.00 84.50 98 GLY A N 1
ATOM 774 C CA . GLY A 1 98 ? -14.013 -8.757 3.389 1.00 84.50 98 GLY A CA 1
ATOM 775 C C . GLY A 1 98 ? -12.862 -8.313 4.301 1.00 84.50 98 GLY A C 1
ATOM 776 O O . GLY A 1 98 ? -11.819 -8.954 4.294 1.00 84.50 98 GLY A O 1
ATOM 777 N N . HIS A 1 99 ? -13.054 -7.258 5.100 1.00 91.75 99 HIS A N 1
ATOM 778 C CA . HIS A 1 99 ? -12.015 -6.674 5.956 1.00 91.75 99 HIS A CA 1
ATOM 779 C C . HIS A 1 99 ? -12.186 -7.018 7.440 1.00 91.75 99 HIS A C 1
ATOM 781 O O . HIS A 1 99 ? -11.250 -6.871 8.222 1.00 91.75 99 HIS A O 1
ATOM 787 N N . THR A 1 100 ? -13.360 -7.502 7.858 1.00 90.69 100 THR A N 1
ATOM 788 C CA . THR A 1 100 ? -13.675 -7.741 9.279 1.00 90.69 100 THR A CA 1
ATOM 789 C C . THR A 1 100 ? -12.682 -8.696 9.940 1.00 90.69 100 THR A C 1
ATOM 791 O O . THR A 1 100 ? -12.127 -8.376 10.989 1.00 90.69 100 THR A O 1
ATOM 794 N N . GLY A 1 101 ? -12.401 -9.837 9.305 1.00 90.88 101 GLY A N 1
ATOM 795 C CA . GLY A 1 101 ? -11.471 -10.836 9.833 1.00 90.88 101 GLY A CA 1
ATOM 796 C C . GLY A 1 101 ? -10.014 -10.364 9.859 1.00 90.88 101 GLY A C 1
ATOM 797 O O . GLY A 1 101 ? -9.261 -10.766 10.745 1.00 90.88 101 GLY A O 1
ATOM 798 N N . GLY A 1 102 ?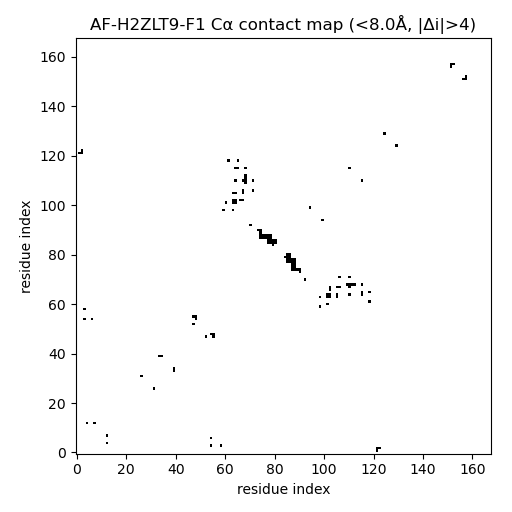 -9.608 -9.512 8.913 1.00 90.81 102 GLY A N 1
ATOM 799 C CA . GLY A 1 102 ? -8.275 -8.909 8.889 1.00 90.81 102 GLY A CA 1
ATOM 800 C C . GLY A 1 102 ? -8.103 -7.871 9.992 1.00 90.81 102 GLY A C 1
ATOM 801 O O . GLY A 1 102 ? -7.151 -7.946 10.769 1.00 90.81 102 GLY A O 1
ATOM 802 N N . ILE A 1 103 ? -9.088 -6.982 10.134 1.00 93.88 103 ILE A N 1
ATOM 803 C CA . ILE A 1 103 ? -9.118 -5.966 11.188 1.00 93.88 103 ILE A CA 1
ATOM 804 C C . ILE A 1 103 ? -9.081 -6.622 12.565 1.00 93.88 103 ILE A C 1
ATOM 806 O O . ILE A 1 103 ? -8.242 -6.260 13.376 1.00 93.88 103 ILE A O 1
ATOM 810 N N . GLN A 1 104 ? -9.913 -7.636 12.826 1.00 92.56 104 GLN A N 1
ATOM 811 C CA . GLN A 1 104 ? -9.925 -8.339 14.116 1.00 92.56 104 GLN A CA 1
ATOM 812 C C . GLN A 1 104 ? -8.557 -8.926 14.497 1.00 92.56 104 GLN A C 1
ATOM 814 O O . GLN A 1 104 ? -8.165 -8.853 15.660 1.00 92.56 104 GLN A O 1
ATOM 819 N N . LYS A 1 105 ? -7.817 -9.482 13.529 1.00 92.94 105 LYS A N 1
ATOM 820 C CA . LYS A 1 105 ? -6.471 -10.038 13.757 1.00 92.94 105 LYS A CA 1
ATOM 821 C C . LYS A 1 105 ? -5.433 -8.960 14.060 1.00 92.94 105 LYS A C 1
ATOM 823 O O . LYS A 1 105 ? -4.522 -9.196 14.850 1.00 92.94 105 LYS A O 1
ATOM 828 N N . LEU A 1 106 ? -5.555 -7.806 13.410 1.00 92.88 106 LEU A N 1
ATOM 829 C CA . LEU A 1 106 ? -4.618 -6.693 13.537 1.00 92.88 106 LEU A CA 1
ATOM 830 C C . LEU A 1 106 ? -4.968 -5.755 14.698 1.00 92.88 106 LEU A C 1
ATOM 832 O O . LEU A 1 106 ? -4.105 -5.015 15.145 1.00 92.88 106 LEU A O 1
ATOM 836 N N . PHE A 1 107 ? -6.195 -5.797 15.223 1.00 91.81 107 PHE A N 1
ATOM 837 C CA . PHE A 1 107 ? -6.710 -4.791 16.158 1.00 91.81 107 PHE A CA 1
ATOM 838 C C . PHE A 1 107 ? -5.927 -4.683 17.471 1.00 91.81 107 PHE A C 1
ATOM 840 O O . PHE A 1 107 ? -5.917 -3.621 18.087 1.00 91.81 107 PHE A O 1
ATOM 847 N N . GLN A 1 108 ? -5.285 -5.772 17.909 1.00 89.25 108 GLN A N 1
ATOM 848 C CA . GLN A 1 108 ? -4.438 -5.780 19.109 1.00 89.25 108 GLN A CA 1
ATOM 849 C C . GLN A 1 108 ? -2.983 -5.375 18.840 1.00 89.25 108 GLN A C 1
ATOM 851 O O . GLN A 1 108 ? -2.206 -5.235 19.779 1.00 89.25 108 GLN A O 1
ATOM 856 N N . GLN A 1 109 ? -2.596 -5.216 17.576 1.00 91.19 109 GLN A N 1
ATOM 857 C CA . GLN A 1 109 ? -1.269 -4.750 17.194 1.00 91.19 109 GLN A CA 1
ATOM 858 C C . GLN A 1 109 ? -1.296 -3.225 17.149 1.00 91.19 109 GLN A C 1
ATOM 860 O O . GLN A 1 109 ? -2.216 -2.658 16.568 1.00 91.19 109 GLN A O 1
ATOM 865 N N . ASP A 1 110 ? -0.316 -2.559 17.756 1.00 87.81 110 ASP A N 1
ATOM 866 C CA . ASP A 1 110 ? -0.212 -1.100 17.671 1.00 87.81 110 ASP A CA 1
ATOM 867 C C . ASP A 1 110 ? 0.309 -0.721 16.282 1.00 87.81 110 ASP A C 1
ATOM 869 O O . ASP A 1 110 ? 1.471 -0.978 15.955 1.00 87.81 110 ASP A O 1
ATOM 873 N N . ILE A 1 111 ? -0.577 -0.187 15.439 1.00 89.56 111 ILE A N 1
ATOM 874 C CA . ILE A 1 111 ? -0.218 0.264 14.096 1.00 89.56 111 ILE A CA 1
ATOM 875 C C . ILE A 1 111 ? 0.203 1.721 14.200 1.00 89.56 111 ILE A C 1
ATOM 877 O O . ILE A 1 111 ? -0.598 2.589 14.553 1.00 89.56 111 ILE A O 1
ATOM 881 N N . THR A 1 112 ? 1.468 1.992 13.891 1.00 86.81 112 THR A N 1
ATOM 882 C CA . THR A 1 112 ? 2.012 3.342 14.026 1.00 86.81 112 THR A CA 1
ATOM 883 C C . THR A 1 112 ? 1.604 4.231 12.854 1.00 86.81 112 THR A C 1
ATOM 885 O O . THR A 1 112 ? 1.359 3.760 11.735 1.00 86.81 112 THR A O 1
ATOM 888 N N . ASP A 1 113 ? 1.562 5.544 13.091 1.00 83.38 113 ASP A N 1
ATOM 889 C CA . ASP A 1 113 ? 1.226 6.517 12.049 1.00 83.38 113 ASP A CA 1
ATOM 890 C C . ASP A 1 113 ? 2.242 6.444 10.882 1.00 83.38 113 ASP A C 1
ATOM 892 O O . ASP A 1 113 ? 1.862 6.589 9.716 1.00 83.38 113 ASP A O 1
ATOM 896 N N . GLU A 1 114 ? 3.514 6.099 11.145 1.00 83.88 114 GLU A N 1
ATOM 897 C CA . GLU A 1 114 ? 4.520 5.896 10.092 1.00 83.88 114 GLU A CA 1
ATOM 898 C C . GLU A 1 114 ? 4.181 4.717 9.171 1.00 83.88 114 GLU A C 1
ATOM 900 O O . GLU A 1 114 ? 4.357 4.819 7.953 1.00 83.88 114 GLU A O 1
ATOM 905 N N . GLN A 1 115 ? 3.672 3.609 9.723 1.00 83.00 115 GLN A N 1
ATOM 906 C CA . GLN A 1 115 ? 3.258 2.446 8.931 1.00 83.00 115 GLN A CA 1
ATOM 907 C C . GLN A 1 115 ? 2.087 2.802 8.011 1.00 83.00 115 GLN A C 1
ATOM 909 O O . GLN A 1 115 ? 2.068 2.422 6.836 1.00 83.00 115 GLN A O 1
ATOM 914 N N . MET A 1 116 ? 1.126 3.585 8.509 1.00 84.25 116 MET A N 1
ATOM 915 C CA . MET A 1 116 ? 0.009 4.071 7.699 1.00 84.25 116 MET A CA 1
ATOM 916 C C . MET A 1 116 ? 0.463 5.028 6.592 1.00 84.25 116 MET A C 1
ATOM 918 O O . MET A 1 116 ? -0.039 4.956 5.465 1.00 84.25 116 MET A O 1
ATOM 922 N N . GLU A 1 117 ? 1.413 5.919 6.875 1.00 84.06 117 GLU A N 1
ATOM 923 C CA . GLU A 1 117 ? 1.999 6.797 5.860 1.00 84.06 117 GLU A CA 1
ATOM 924 C C . GLU A 1 117 ? 2.779 6.024 4.789 1.00 84.06 117 GLU A C 1
ATOM 926 O O . GLU A 1 117 ? 2.745 6.384 3.609 1.00 84.06 117 GLU A O 1
ATOM 931 N N . GLU A 1 118 ? 3.499 4.969 5.169 1.00 81.25 118 GLU A N 1
ATOM 932 C CA . GLU A 1 118 ? 4.258 4.143 4.229 1.00 81.25 118 GLU A CA 1
ATOM 933 C C . GLU A 1 118 ? 3.342 3.392 3.253 1.00 81.25 118 GLU A C 1
ATOM 935 O O . GLU A 1 118 ? 3.665 3.254 2.068 1.00 81.25 118 GLU A O 1
ATOM 940 N N . ILE A 1 119 ? 2.166 2.956 3.709 1.00 80.06 119 ILE A N 1
ATOM 941 C CA . ILE A 1 119 ? 1.153 2.335 2.844 1.00 80.06 119 ILE A CA 1
ATOM 942 C C . ILE A 1 119 ? 0.614 3.347 1.822 1.00 80.06 119 ILE A C 1
ATOM 944 O O . ILE A 1 119 ? 0.420 3.002 0.652 1.00 80.06 119 ILE A O 1
ATOM 948 N N . GLN A 1 120 ? 0.439 4.609 2.225 1.00 73.62 120 GLN A N 1
ATOM 949 C CA . GLN A 1 120 ? -0.011 5.687 1.337 1.00 73.62 120 GLN A CA 1
ATOM 950 C C . GLN A 1 120 ? 1.062 6.119 0.326 1.00 73.62 120 GLN A C 1
ATOM 952 O O . GLN A 1 120 ? 0.739 6.536 -0.791 1.00 73.62 120 GLN A O 1
ATOM 957 N N . LYS A 1 121 ? 2.347 6.005 0.679 1.00 74.50 121 LYS A N 1
ATOM 958 C CA . LYS A 1 121 ? 3.454 6.342 -0.221 1.00 74.50 121 LYS A CA 1
ATOM 959 C C . LYS A 1 121 ? 3.582 5.280 -1.319 1.00 74.50 121 LYS A C 1
ATOM 961 O O . LYS A 1 121 ? 3.623 4.071 -1.088 1.00 74.50 121 LYS A O 1
ATOM 966 N N . LEU A 1 122 ? 3.660 5.742 -2.567 1.00 62.47 122 LEU A N 1
ATOM 967 C CA . LEU A 1 122 ? 3.949 4.866 -3.698 1.00 62.47 122 LEU A CA 1
ATOM 968 C C . LEU A 1 122 ? 5.386 4.334 -3.583 1.00 62.47 122 LEU A C 1
ATOM 970 O O . LEU A 1 122 ? 6.297 5.105 -3.265 1.00 62.47 122 LEU A O 1
ATOM 974 N N . PRO A 1 123 ? 5.624 3.043 -3.877 1.00 64.75 123 PRO A N 1
ATOM 975 C CA . PRO A 1 123 ? 6.957 2.472 -3.832 1.00 64.75 123 PRO A CA 1
ATOM 976 C C . PRO A 1 123 ? 7.838 3.238 -4.810 1.00 64.75 123 PRO A C 1
ATOM 978 O O . PRO A 1 123 ? 7.481 3.443 -5.976 1.00 64.75 123 PRO A O 1
ATOM 981 N N . LYS A 1 124 ? 8.997 3.683 -4.321 1.00 59.44 124 LYS A N 1
ATOM 982 C CA . LYS A 1 124 ? 9.951 4.440 -5.131 1.00 59.44 124 LYS A CA 1
ATOM 983 C C . LYS A 1 124 ? 10.313 3.617 -6.376 1.00 59.44 124 LYS A C 1
ATOM 985 O O . LYS A 1 124 ? 10.517 2.404 -6.269 1.00 59.44 124 LYS A O 1
ATOM 990 N N . PRO A 1 125 ? 10.398 4.237 -7.567 1.00 59.34 125 PRO A N 1
ATOM 991 C CA . PRO A 1 125 ? 10.778 3.516 -8.772 1.00 59.34 125 PRO A CA 1
ATOM 992 C C . PRO A 1 125 ? 12.140 2.849 -8.561 1.00 59.34 125 PRO A C 1
ATOM 994 O O . PRO A 1 125 ? 13.080 3.481 -8.081 1.00 59.34 125 PRO A O 1
ATOM 997 N N . SER A 1 126 ? 12.240 1.566 -8.918 1.00 70.75 126 SER A N 1
ATOM 998 C CA . SER A 1 126 ? 13.480 0.797 -8.766 1.00 70.75 126 SER A CA 1
ATOM 999 C C . SER A 1 126 ? 14.660 1.516 -9.431 1.00 70.75 126 SER A C 1
ATOM 1001 O O . SER A 1 126 ? 14.553 1.956 -10.581 1.00 70.75 126 SER A O 1
ATOM 1003 N N . ARG A 1 127 ? 15.801 1.592 -8.729 1.00 73.75 127 ARG A N 1
ATOM 1004 C CA . ARG A 1 127 ? 17.060 2.185 -9.227 1.00 73.75 127 ARG A CA 1
ATOM 1005 C C . ARG A 1 127 ? 17.486 1.603 -10.579 1.00 73.75 127 ARG A C 1
ATOM 1007 O O . ARG A 1 127 ? 18.020 2.322 -11.416 1.00 73.75 127 ARG A O 1
ATOM 1014 N N . VAL A 1 128 ? 17.150 0.338 -10.837 1.00 75.44 128 VAL A N 1
ATOM 1015 C CA . VAL A 1 128 ? 17.395 -0.344 -12.118 1.00 75.44 128 VAL A CA 1
ATOM 1016 C C . VAL A 1 128 ? 16.655 0.336 -13.272 1.00 75.44 128 VAL A C 1
ATOM 1018 O O . VAL A 1 128 ? 17.227 0.549 -14.336 1.00 75.44 128 VAL A O 1
ATOM 1021 N N . LYS A 1 129 ? 15.398 0.751 -13.066 1.00 76.31 129 LYS A N 1
ATOM 1022 C CA . LYS A 1 129 ? 14.621 1.465 -14.093 1.00 76.31 129 LYS A CA 1
ATOM 1023 C C . LYS A 1 129 ? 15.199 2.848 -14.383 1.00 76.31 129 LYS A C 1
ATOM 1025 O O . LYS A 1 129 ? 15.168 3.291 -15.528 1.00 76.31 129 LYS A O 1
ATOM 1030 N N . GLN A 1 130 ? 15.730 3.525 -13.364 1.00 79.06 130 GLN A N 1
ATOM 1031 C CA . GLN A 1 130 ? 16.410 4.808 -13.551 1.00 79.06 130 GLN A CA 1
ATOM 1032 C C . GLN A 1 130 ? 17.709 4.635 -14.346 1.00 79.06 130 GLN A C 1
ATOM 1034 O O . GLN A 1 130 ? 17.912 5.356 -15.321 1.00 79.06 130 GLN A O 1
ATOM 1039 N N . ALA A 1 131 ? 18.531 3.641 -13.996 1.00 86.69 131 ALA A N 1
ATOM 1040 C CA . ALA A 1 131 ? 19.761 3.325 -14.719 1.00 86.69 131 ALA A CA 1
ATOM 1041 C C . ALA A 1 131 ? 19.483 2.957 -16.185 1.00 86.69 131 ALA A C 1
ATOM 1043 O O . ALA A 1 131 ? 20.103 3.515 -17.087 1.00 86.69 131 ALA A O 1
ATOM 1044 N N . LEU A 1 132 ? 18.484 2.105 -16.440 1.00 88.56 132 LEU A N 1
ATOM 1045 C CA . LEU A 1 132 ? 18.079 1.729 -17.795 1.00 88.56 132 LEU A CA 1
ATOM 1046 C C . LEU A 1 132 ? 17.618 2.943 -18.616 1.00 88.56 132 LEU A C 1
ATOM 1048 O O . LEU A 1 132 ? 18.002 3.089 -19.772 1.00 88.56 132 LEU A O 1
ATOM 1052 N N . LYS A 1 133 ? 16.838 3.854 -18.019 1.00 84.94 133 LYS A N 1
ATOM 1053 C CA . LYS A 1 133 ? 16.387 5.083 -18.691 1.00 84.94 133 LYS A CA 1
ATOM 1054 C C . LYS A 1 133 ? 17.561 5.979 -19.092 1.00 84.94 133 LYS A C 1
ATOM 1056 O O . LYS A 1 133 ? 17.534 6.565 -20.172 1.00 84.94 133 LYS A O 1
ATOM 1061 N N . ILE A 1 134 ? 18.573 6.094 -18.232 1.00 92.25 134 ILE A N 1
ATOM 1062 C CA . ILE A 1 134 ? 19.794 6.854 -18.528 1.00 92.25 134 ILE A CA 1
ATOM 1063 C C . ILE A 1 134 ? 20.583 6.165 -19.643 1.00 92.25 134 ILE A C 1
ATOM 1065 O O . ILE A 1 134 ? 20.974 6.831 -20.597 1.00 92.25 134 ILE A O 1
ATOM 1069 N N . ALA A 1 135 ? 20.743 4.842 -19.572 1.00 94.19 135 ALA A N 1
ATOM 1070 C CA . ALA A 1 135 ? 21.445 4.065 -20.589 1.00 94.19 135 ALA A CA 1
ATOM 1071 C C . ALA A 1 135 ? 20.801 4.222 -21.976 1.00 94.19 135 ALA A C 1
ATOM 1073 O O . ALA A 1 135 ? 21.491 4.555 -22.934 1.00 94.19 135 ALA A O 1
ATOM 1074 N N . VAL A 1 136 ? 19.474 4.086 -22.080 1.00 93.88 136 VAL A N 1
ATOM 1075 C CA . VAL A 1 136 ? 18.739 4.261 -23.348 1.00 93.88 136 VAL A CA 1
ATOM 1076 C C . VAL A 1 136 ? 18.920 5.672 -23.911 1.00 93.88 136 VAL A C 1
ATOM 1078 O O . VAL A 1 136 ? 19.179 5.831 -25.102 1.00 93.88 136 VAL A O 1
ATOM 1081 N N . LYS A 1 137 ? 18.840 6.707 -23.062 1.00 93.06 137 LYS A N 1
ATOM 1082 C CA . LYS A 1 137 ? 19.115 8.090 -23.486 1.00 93.06 137 LYS A CA 1
ATOM 1083 C C . LYS A 1 137 ? 20.556 8.268 -23.966 1.00 93.06 137 LYS A C 1
ATOM 1085 O O . LYS A 1 137 ? 20.770 8.952 -24.960 1.00 93.06 137 LYS A O 1
ATOM 1090 N N . GLY A 1 138 ? 21.519 7.646 -23.287 1.00 96.12 138 GLY A N 1
ATOM 1091 C CA . GLY A 1 138 ? 22.928 7.668 -23.673 1.00 96.12 138 GLY A CA 1
ATOM 1092 C C . GLY A 1 138 ? 23.171 7.021 -25.035 1.00 96.12 138 GLY A C 1
ATOM 1093 O O . GLY A 1 138 ? 23.867 7.602 -25.860 1.00 96.12 138 GLY A O 1
ATOM 1094 N N . VAL A 1 139 ? 22.539 5.874 -25.300 1.00 96.12 139 VAL A N 1
ATOM 1095 C CA . VAL A 1 139 ? 22.626 5.171 -26.592 1.00 96.12 139 VAL A CA 1
ATOM 10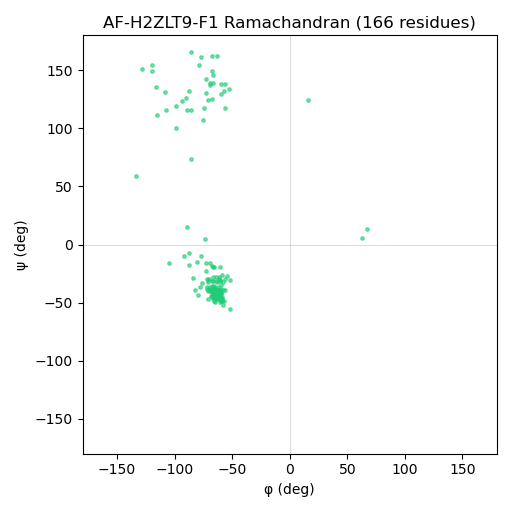96 C C . VAL A 1 139 ? 21.998 5.986 -27.722 1.00 96.12 139 VAL A C 1
ATOM 1098 O O . VAL A 1 139 ? 22.578 6.097 -28.797 1.00 96.12 139 VAL A O 1
ATOM 1101 N N . LEU A 1 140 ? 20.832 6.597 -27.494 1.00 95.25 140 LEU A N 1
ATOM 1102 C CA . LEU A 1 140 ? 20.212 7.466 -28.498 1.00 95.25 140 LEU A CA 1
ATOM 1103 C C . LEU A 1 140 ? 21.092 8.680 -28.810 1.00 95.25 140 LEU A C 1
ATOM 1105 O O . LEU A 1 140 ? 21.287 9.019 -29.974 1.00 95.25 140 LEU A O 1
ATOM 1109 N N . LEU A 1 141 ? 21.661 9.310 -27.780 1.00 95.75 141 LEU A N 1
ATOM 1110 C CA . LEU A 1 141 ? 22.542 10.460 -27.957 1.00 95.75 141 LEU A CA 1
ATOM 1111 C C . LEU A 1 141 ? 23.829 10.075 -28.700 1.00 95.75 141 LEU A C 1
ATOM 1113 O O . LEU A 1 141 ? 24.237 10.784 -29.618 1.00 95.75 141 LEU A O 1
ATOM 1117 N N . SER A 1 142 ? 24.446 8.942 -28.349 1.00 94.25 142 SER A N 1
ATOM 1118 C CA . SER A 1 142 ? 25.654 8.467 -29.025 1.00 94.25 142 SER A CA 1
ATOM 1119 C C . SER A 1 142 ? 25.384 8.095 -30.482 1.00 94.25 142 SER A C 1
ATOM 1121 O O . SER A 1 142 ? 26.196 8.425 -31.342 1.00 94.25 142 SER A O 1
ATOM 1123 N N . ALA A 1 143 ? 24.226 7.502 -30.788 1.00 95.69 143 ALA A N 1
ATOM 1124 C CA . ALA A 1 143 ? 23.815 7.210 -32.158 1.00 95.69 143 ALA A CA 1
ATOM 1125 C C . ALA A 1 143 ? 23.640 8.488 -32.994 1.00 95.69 143 ALA A C 1
ATOM 1127 O O . ALA A 1 143 ? 24.087 8.534 -34.141 1.00 95.69 143 ALA A O 1
ATOM 1128 N N . VAL A 1 144 ? 23.052 9.544 -32.420 1.00 95.25 144 VAL A N 1
ATOM 1129 C CA . VAL A 1 144 ? 22.920 10.852 -33.085 1.00 95.25 144 VAL A CA 1
ATOM 1130 C C . VAL A 1 144 ? 24.293 11.477 -33.334 1.00 95.25 144 VAL A C 1
ATOM 1132 O O . VAL A 1 144 ? 24.590 11.849 -34.467 1.00 95.25 144 VAL A O 1
ATOM 1135 N N . ILE A 1 145 ? 25.158 11.536 -32.314 1.00 95.25 145 ILE A N 1
ATOM 1136 C CA . ILE A 1 145 ? 26.517 12.092 -32.440 1.00 95.25 145 ILE A CA 1
ATOM 1137 C C . ILE A 1 145 ? 27.322 11.322 -33.492 1.00 95.25 145 ILE A C 1
ATOM 1139 O O . ILE A 1 145 ? 27.950 11.931 -34.357 1.00 95.25 145 ILE A O 1
ATOM 1143 N N . TYR A 1 146 ? 27.270 9.988 -33.458 1.00 95.06 146 TYR A N 1
ATOM 1144 C CA . TYR A 1 146 ? 27.952 9.139 -34.430 1.00 95.06 146 TYR A CA 1
ATOM 1145 C C . TYR A 1 146 ? 27.428 9.367 -35.849 1.00 95.06 146 TYR A C 1
ATOM 1147 O O . TYR A 1 146 ? 28.222 9.491 -36.778 1.00 95.06 146 TYR A O 1
ATOM 1155 N N . SER A 1 147 ? 26.109 9.482 -36.021 1.00 92.38 147 SER A N 1
ATOM 1156 C CA . SER A 1 147 ? 25.494 9.746 -37.327 1.00 92.38 147 SER A CA 1
ATOM 1157 C C . SER A 1 147 ? 25.926 11.099 -37.891 1.00 92.38 147 SER A C 1
ATOM 1159 O O . SER A 1 147 ? 26.285 11.183 -39.063 1.00 92.38 147 SER A O 1
ATOM 1161 N N . VAL A 1 148 ? 25.973 12.144 -37.058 1.00 92.94 148 VAL A N 1
ATOM 1162 C CA . VAL A 1 148 ? 26.461 13.475 -37.453 1.00 92.94 148 VAL A CA 1
ATOM 1163 C C . VAL A 1 148 ? 27.949 13.431 -37.816 1.00 92.94 148 VAL A C 1
ATOM 1165 O O . VAL A 1 148 ? 28.330 13.913 -38.880 1.00 92.94 148 VAL A O 1
ATOM 1168 N N . TYR A 1 149 ? 28.790 12.796 -36.994 1.00 91.94 149 TYR A N 1
ATOM 1169 C CA . TYR A 1 149 ? 30.217 12.618 -37.286 1.00 91.94 149 TYR A CA 1
ATOM 1170 C C . TYR A 1 149 ? 30.448 11.855 -38.602 1.00 91.94 149 TYR A C 1
ATOM 1172 O O . TYR A 1 149 ? 31.258 12.255 -39.444 1.00 91.94 149 TYR A O 1
ATOM 1180 N N . ARG A 1 150 ? 29.698 10.767 -38.815 1.00 89.31 150 ARG A N 1
ATOM 1181 C CA . ARG A 1 150 ? 29.747 9.951 -40.033 1.00 89.31 150 ARG A CA 1
ATOM 1182 C C . ARG A 1 150 ? 29.305 10.751 -41.261 1.00 89.31 150 ARG A C 1
ATOM 1184 O O . ARG A 1 150 ? 29.921 10.628 -42.312 1.00 89.31 150 ARG A O 1
ATOM 1191 N N . PHE A 1 151 ? 28.281 11.591 -41.129 1.00 89.06 151 PHE A N 1
ATOM 1192 C CA . PHE A 1 151 ? 27.792 12.442 -42.212 1.00 89.06 151 PHE A CA 1
ATOM 1193 C C . PHE A 1 151 ? 28.801 13.538 -42.591 1.00 89.06 151 PHE A C 1
ATOM 1195 O O . PHE A 1 151 ? 29.089 13.713 -43.770 1.00 89.06 151 PHE A O 1
ATOM 1202 N N . ILE A 1 152 ? 29.408 14.215 -41.609 1.00 84.69 152 ILE A N 1
ATOM 1203 C CA . ILE A 1 152 ? 30.439 15.251 -41.833 1.00 84.69 152 ILE A CA 1
ATOM 1204 C C . ILE A 1 152 ? 31.708 14.662 -42.469 1.00 84.69 152 ILE A C 1
ATOM 1206 O O . ILE A 1 152 ? 32.317 15.275 -43.347 1.00 84.69 152 ILE A O 1
ATOM 1210 N N . SER A 1 153 ? 32.118 13.467 -42.036 1.00 78.12 153 SER A N 1
ATOM 1211 C CA . SER A 1 153 ? 33.267 12.768 -42.628 1.00 78.12 153 SER A CA 1
ATOM 1212 C C . SER A 1 153 ? 32.983 12.250 -44.043 1.00 78.12 153 SER A C 1
ATOM 1214 O O . SER A 1 153 ? 33.900 12.206 -44.859 1.00 78.12 153 SER A O 1
ATOM 1216 N N . TRP A 1 154 ? 31.731 11.908 -44.365 1.00 78.56 154 TRP A N 1
ATOM 1217 C CA . TRP A 1 154 ? 31.322 11.464 -45.701 1.00 78.56 154 TRP A CA 1
ATOM 1218 C C . TRP A 1 154 ? 31.164 12.610 -46.711 1.00 78.56 154 TRP A C 1
ATOM 1220 O O . TRP A 1 154 ? 31.553 12.452 -47.864 1.00 78.56 154 TRP A O 1
ATOM 1230 N N . THR A 1 155 ? 30.670 13.782 -46.295 1.00 78.81 155 THR A N 1
ATOM 1231 C CA . THR A 1 155 ? 30.522 14.966 -47.171 1.00 78.81 155 THR A CA 1
ATOM 1232 C C . THR A 1 155 ? 31.849 15.661 -47.506 1.00 78.81 155 THR A C 1
ATOM 1234 O O . THR A 1 155 ? 31.853 16.708 -48.150 1.00 78.81 155 THR A O 1
ATOM 1237 N N . GLY A 1 156 ? 32.991 15.102 -47.085 1.00 63.38 156 GLY A N 1
ATOM 1238 C CA . GLY A 1 156 ? 34.319 15.627 -47.411 1.00 63.38 156 GLY A CA 1
ATOM 1239 C C . GLY A 1 156 ? 34.625 16.993 -46.783 1.00 63.38 156 GLY A C 1
ATOM 1240 O O . GLY A 1 156 ? 35.608 17.630 -47.154 1.00 63.38 156 GLY A O 1
ATOM 1241 N N . PHE A 1 157 ? 33.823 17.454 -45.816 1.00 62.31 157 PHE A N 1
ATOM 1242 C CA . PHE A 1 157 ? 33.978 18.770 -45.184 1.00 62.31 157 PHE A CA 1
ATOM 1243 C C . PHE A 1 157 ? 35.365 18.960 -44.543 1.00 62.31 157 PHE A C 1
ATOM 1245 O O . PHE A 1 157 ? 35.925 20.051 -44.602 1.00 62.31 157 PHE A O 1
ATOM 1252 N N . TYR A 1 158 ? 35.969 17.883 -44.027 1.00 60.44 158 TYR A N 1
ATOM 1253 C CA . TYR A 1 158 ? 37.350 17.889 -43.533 1.00 60.44 158 TYR A CA 1
ATOM 1254 C C . TYR A 1 158 ? 38.376 18.303 -44.600 1.00 60.44 158 TYR A C 1
ATOM 1256 O O . TYR A 1 158 ? 39.295 19.050 -44.280 1.00 60.44 158 TYR A O 1
ATOM 1264 N N . GLN A 1 159 ? 38.222 17.874 -45.859 1.00 61.41 159 GL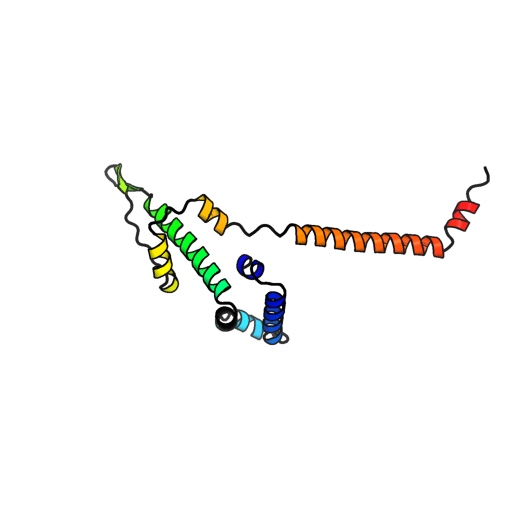N A N 1
ATOM 1265 C CA . GLN A 1 159 ? 39.137 18.281 -46.933 1.00 61.41 159 GLN A CA 1
ATOM 1266 C C . GLN A 1 159 ? 38.954 19.762 -47.296 1.00 61.41 159 GLN A C 1
ATOM 1268 O O . GLN A 1 159 ? 39.944 20.470 -47.462 1.00 61.41 159 GLN A O 1
ATOM 1273 N N . ASN A 1 160 ? 37.711 20.257 -47.323 1.00 61.00 160 ASN A N 1
ATOM 1274 C CA . ASN A 1 160 ? 37.424 21.667 -47.604 1.00 61.00 160 ASN A CA 1
ATOM 1275 C C . ASN A 1 160 ? 37.938 22.608 -46.497 1.00 61.00 160 ASN A C 1
ATOM 1277 O O . ASN A 1 160 ? 38.567 23.616 -46.804 1.00 61.00 160 ASN A O 1
ATOM 1281 N N . VAL A 1 161 ? 37.752 22.278 -45.213 1.00 61.88 161 VAL A N 1
ATOM 1282 C CA . VAL A 1 161 ? 38.214 23.132 -44.099 1.00 61.88 161 VAL A CA 1
ATOM 1283 C C . VAL A 1 161 ? 39.737 23.115 -43.940 1.00 61.88 161 VAL A C 1
ATOM 1285 O O . VAL A 1 161 ? 40.328 24.165 -43.703 1.00 61.88 161 VAL A O 1
ATOM 1288 N N . VAL A 1 162 ? 40.394 21.965 -44.123 1.00 61.66 162 VAL A N 1
ATOM 1289 C CA . VAL A 1 162 ? 41.867 21.877 -44.074 1.00 61.66 162 VAL A CA 1
ATOM 1290 C C . VAL A 1 162 ? 42.515 22.630 -45.243 1.00 61.66 162 VAL A C 1
ATOM 1292 O O . VAL A 1 162 ? 43.567 23.228 -45.060 1.00 61.66 162 VAL A O 1
ATOM 1295 N N . SER A 1 163 ? 41.870 22.696 -46.413 1.00 59.28 163 SER A N 1
ATOM 1296 C CA . SER A 1 163 ? 42.350 23.522 -47.536 1.00 59.28 163 SER A CA 1
ATOM 1297 C C . SER A 1 163 ? 42.169 25.039 -47.344 1.00 59.28 163 SER A C 1
ATOM 1299 O O . SER A 1 163 ? 42.795 25.822 -48.053 1.00 59.28 163 SER A O 1
ATOM 1301 N N . LEU A 1 164 ? 41.332 25.460 -46.387 1.00 62.06 164 LEU A N 1
ATOM 1302 C CA . LEU A 1 164 ? 41.041 26.865 -46.058 1.00 62.06 164 LEU A CA 1
ATOM 1303 C C . LEU A 1 164 ? 41.960 27.438 -44.967 1.00 62.06 164 LEU A C 1
ATOM 1305 O O . LEU A 1 164 ? 41.954 28.649 -44.749 1.00 62.06 164 LEU A O 1
ATOM 1309 N N . VAL A 1 165 ? 42.755 26.597 -44.297 1.00 63.41 165 VAL A N 1
ATOM 1310 C CA . VAL A 1 165 ? 43.821 27.029 -43.385 1.00 63.41 165 VAL A CA 1
ATOM 1311 C C . VAL A 1 165 ? 45.144 26.951 -44.154 1.00 63.41 165 VAL A C 1
ATOM 1313 O O . VAL A 1 165 ? 45.679 25.856 -44.324 1.00 63.41 165 VAL A O 1
ATOM 1316 N N . PRO A 1 166 ? 45.675 28.074 -44.671 1.00 51.31 166 PRO A N 1
ATOM 1317 C CA . PRO A 1 166 ? 46.974 28.063 -45.322 1.00 51.31 166 PRO A CA 1
ATOM 1318 C C . PRO A 1 166 ? 48.057 27.781 -44.272 1.00 51.31 166 PRO A C 1
ATOM 1320 O O . PRO A 1 166 ? 48.116 28.468 -43.258 1.00 51.31 166 PRO A O 1
ATOM 1323 N N . GLY A 1 167 ? 48.848 26.740 -44.547 1.00 66.50 167 GLY A N 1
ATOM 1324 C CA . GLY A 1 167 ? 50.112 26.312 -43.931 1.00 66.50 167 GLY A CA 1
ATOM 1325 C C . GLY A 1 167 ? 50.531 26.878 -42.568 1.00 66.50 167 GLY A C 1
ATOM 1326 O O . GLY A 1 167 ? 50.787 28.071 -42.422 1.00 66.50 167 GLY A O 1
ATOM 1327 N N . ILE A 1 168 ? 50.772 25.962 -41.625 1.00 45.44 168 ILE A N 1
ATOM 1328 C CA . ILE A 1 168 ? 52.036 25.993 -40.870 1.00 45.44 168 ILE A CA 1
ATOM 1329 C C . ILE A 1 168 ? 53.066 25.242 -41.712 1.00 45.44 168 ILE A C 1
ATOM 1331 O O . ILE A 1 168 ? 52.682 24.177 -42.253 1.00 45.44 168 ILE A O 1
#

Nearest PDB structures (foldseek):
  3v2w-assembly1_A  TM=2.164E-01  e=2.695E+00  Homo sapiens
  6luq-assembly1_A  TM=2.278E-01  e=3.423E+00  Homo sapiens
  3v2y-assembly1_A  TM=2.348E-01  e=3.634E+00  Homo sapiens
  5zbh-assembly1_A  TM=1.920E-01  e=5.522E+00  Homo sapiens

Organism: Ciona savignyi (NCBI:txid51511)

pLDDT: mean 77.52, std 13.99, range [45.44, 96.12]

Mean predicted aligned error: 14.38 Å

Solvent-accessible surface area (backbone atoms only — not comparable to full-atom values): 10014 Å² total; per-residue (Å²): 106,73,62,59,63,63,73,45,50,72,67,53,49,51,52,51,52,48,56,50,54,68,72,58,60,92,78,50,83,69,48,62,57,57,67,68,39,62,62,64,57,48,50,55,48,52,54,42,39,71,77,37,47,73,58,50,49,50,55,50,49,56,47,23,50,42,55,33,30,50,52,57,56,57,54,70,38,69,40,72,45,99,85,72,48,77,42,77,46,88,79,86,86,88,74,60,81,90,41,51,70,49,25,65,71,45,61,84,53,90,59,51,72,67,59,47,50,54,69,71,48,75,80,75,79,56,69,66,60,55,51,50,54,51,50,55,52,50,51,53,51,50,52,52,53,49,49,52,53,52,48,46,65,67,70,44,49,65,60,58,56,58,70,70,55,79,74,133

Sequence (168 aa):
MQRMLASLSVWQKMKFAFLLLQEFKPISAEDVEKLKERDMFEQLMAEMVGEFPHMANALVAERDIFLTGYLQHTMKMKVTLPDESVVPAVIVGVVGIGHTGGIQKLFQQDITDEQMEEIQKLPKPSRVKQALKIAVKGVLLSAVIYSVYRFISWTGFYQNVVSLVPGI

Foldseek 3Di:
DLVLLVPDDPVRNVVLVVVVVVVDDPDDPVVVVVVPDVVVVVVSVVVCCVVPVVSVVVVLLLVLLLLLQVVVVQQPDWDQDPVRDIHGDDDDDDDDPSNPVSSVVCNPPNRDPVSNVVSVDDPDPDPVVVVVVVVVVVVVVVVVVVVVVVVCVVVCVVVVVVVVDPDD